Protein AF-A0A5J5EKY0-F1 (afdb_monomer_lite)

Secondary structure (DSSP, 8-state):
-HHHHHHHT-SS--HHHHHHHHHHHHHHHHHHIIIIITT-GGGGGGS-HHHHHHHTHHHHHHHH--GGGT---GGG--

pLDDT: mean 86.71, std 10.74, range [48.22, 96.69]

Sequence (78 aa):
LVDAVVLLEKQCLSHADINAVQTLVFQFSEYYEKQFYKNQWNWLCVCLTTFHQLLHLHEVLSAIGPTYVYWQWPMERL

Structure (mmCIF, N/CA/C/O backbone):
data_AF-A0A5J5EKY0-F1
#
_entry.id   AF-A0A5J5EKY0-F1
#
loop_
_atom_site.group_PDB
_atom_site.id
_atom_site.type_symbol
_atom_site.label_atom_id
_atom_site.label_alt_id
_atom_site.label_comp_id
_atom_site.label_asym_id
_atom_site.label_entity_id
_atom_site.label_seq_id
_atom_site.pdbx_PDB_ins_code
_atom_site.Cartn_x
_atom_site.Cartn_y
_atom_site.Cartn_z
_atom_site.occupancy
_atom_site.B_iso_or_equiv
_atom_site.auth_seq_id
_atom_site.auth_comp_id
_atom_site.auth_asym_id
_atom_site.auth_atom_id
_atom_site.pdbx_PDB_model_num
ATOM 1 N N . LEU A 1 1 ? -2.472 7.353 0.175 1.00 81.56 1 LEU A N 1
ATOM 2 C CA . LEU A 1 1 ? -2.971 6.123 -0.492 1.00 81.56 1 LEU A CA 1
ATOM 3 C C . LEU A 1 1 ? -3.365 6.370 -1.944 1.00 81.56 1 LEU A C 1
ATOM 5 O O . LEU A 1 1 ? -2.850 5.656 -2.787 1.00 81.56 1 LEU A O 1
ATOM 9 N N . VAL A 1 2 ? -4.216 7.357 -2.255 1.00 87.31 2 VAL A N 1
ATOM 10 C CA . VAL A 1 2 ? -4.595 7.667 -3.654 1.00 87.31 2 VAL A CA 1
ATOM 11 C C . VAL A 1 2 ? -3.365 7.885 -4.539 1.00 87.31 2 VAL A C 1
ATOM 13 O O . VAL A 1 2 ? -3.252 7.249 -5.578 1.00 87.31 2 VAL A O 1
ATOM 16 N N . ASP A 1 3 ? -2.387 8.658 -4.068 1.00 90.19 3 ASP A N 1
ATOM 17 C CA . ASP A 1 3 ? -1.146 8.896 -4.819 1.00 90.19 3 ASP A CA 1
ATOM 18 C C . ASP A 1 3 ? -0.340 7.613 -5.068 1.00 90.19 3 ASP A C 1
ATOM 20 O O . ASP A 1 3 ? 0.272 7.462 -6.121 1.00 90.19 3 ASP A O 1
ATOM 24 N N . ALA A 1 4 ? -0.376 6.655 -4.133 1.00 89.38 4 ALA A N 1
ATOM 25 C CA . ALA A 1 4 ? 0.268 5.362 -4.334 1.00 89.38 4 ALA A CA 1
ATOM 26 C C . ALA A 1 4 ? -0.435 4.598 -5.457 1.00 89.38 4 ALA A C 1
ATOM 28 O O . ALA A 1 4 ? 0.239 4.088 -6.337 1.00 89.38 4 ALA A O 1
ATOM 29 N N . VAL A 1 5 ? -1.772 4.579 -5.475 1.00 88.44 5 VAL A N 1
ATOM 30 C CA . VAL A 1 5 ? -2.552 3.925 -6.539 1.00 88.44 5 VAL A CA 1
ATOM 31 C C . VAL A 1 5 ? -2.247 4.535 -7.906 1.00 88.44 5 VAL A C 1
ATOM 33 O O . VAL A 1 5 ? -1.994 3.794 -8.848 1.00 88.44 5 VAL A O 1
ATOM 36 N N . VAL A 1 6 ? -2.157 5.864 -7.998 1.00 90.56 6 VAL A N 1
ATOM 37 C CA . VAL A 1 6 ? -1.782 6.559 -9.242 1.00 90.56 6 VAL A CA 1
ATOM 38 C C . VAL A 1 6 ? -0.389 6.143 -9.729 1.00 90.56 6 VAL A C 1
ATOM 40 O O . VAL A 1 6 ? -0.174 5.978 -10.928 1.00 90.56 6 VAL A O 1
ATOM 43 N N . LEU A 1 7 ? 0.574 5.930 -8.824 1.00 89.88 7 LEU A N 1
ATOM 44 C CA . LEU A 1 7 ? 1.893 5.420 -9.211 1.00 89.88 7 LEU A CA 1
ATOM 45 C C . LEU A 1 7 ? 1.816 3.999 -9.783 1.00 89.88 7 LEU A C 1
ATOM 47 O O . LEU A 1 7 ? 2.522 3.708 -10.745 1.00 89.88 7 LEU A O 1
ATOM 51 N N . LEU A 1 8 ? 0.955 3.138 -9.235 1.00 88.38 8 LEU A N 1
ATOM 52 C CA . LEU A 1 8 ? 0.808 1.739 -9.662 1.00 88.38 8 LEU A CA 1
ATOM 53 C C . LEU A 1 8 ? 0.233 1.584 -11.076 1.00 88.38 8 LEU A C 1
ATOM 55 O O . LEU A 1 8 ? 0.439 0.538 -11.687 1.00 88.38 8 LEU A O 1
ATOM 59 N N . GLU A 1 9 ? -0.453 2.603 -11.599 1.00 87.88 9 GLU A N 1
ATOM 60 C CA . GLU A 1 9 ? -1.001 2.615 -12.963 1.00 87.88 9 GLU A CA 1
ATOM 61 C C . GLU A 1 9 ? 0.076 2.809 -14.045 1.00 87.88 9 GLU A C 1
ATOM 63 O O . GLU A 1 9 ? -0.180 2.600 -15.234 1.00 87.88 9 GLU A O 1
ATOM 68 N N . LYS A 1 10 ? 1.301 3.194 -13.664 1.00 87.94 10 LYS A N 1
ATOM 69 C CA . LYS A 1 10 ? 2.407 3.342 -14.614 1.00 87.94 10 LYS A CA 1
ATOM 70 C C . LYS A 1 10 ? 2.771 1.991 -15.236 1.00 87.94 10 LYS A C 1
ATOM 72 O O . LYS A 1 10 ? 2.983 1.001 -14.541 1.00 87.94 10 LYS A O 1
ATOM 77 N N . GLN A 1 11 ? 2.955 1.979 -16.559 1.00 85.69 11 GLN A N 1
ATOM 78 C CA . GLN A 1 11 ? 3.408 0.782 -17.284 1.00 85.69 11 GLN A CA 1
ATOM 79 C C . GLN A 1 11 ? 4.812 0.324 -16.871 1.00 85.69 11 GLN A C 1
ATOM 81 O O . GLN A 1 11 ? 5.095 -0.873 -16.884 1.00 85.69 11 GLN A O 1
ATOM 86 N N . CYS A 1 12 ? 5.670 1.276 -16.498 1.00 89.00 12 CYS A N 1
ATOM 87 C CA . CYS A 1 12 ? 7.024 1.041 -16.018 1.00 89.00 12 CYS A CA 1
ATOM 88 C C . CYS A 1 12 ? 7.202 1.755 -14.678 1.00 89.00 12 CYS A C 1
ATOM 90 O O . CYS A 1 12 ? 6.942 2.955 -14.576 1.00 89.00 12 CYS A O 1
ATOM 92 N N . LEU A 1 13 ? 7.679 1.024 -13.674 1.00 90.06 13 LEU A N 1
ATOM 93 C CA . LEU A 1 13 ? 7.984 1.560 -12.353 1.00 90.06 13 LEU A CA 1
ATOM 94 C C . LEU A 1 13 ? 9.494 1.665 -12.184 1.00 90.06 13 LEU A C 1
ATOM 96 O O . LEU A 1 13 ? 10.222 0.691 -12.373 1.00 90.06 13 LEU A O 1
ATOM 100 N N . SER A 1 14 ? 9.970 2.850 -11.817 1.00 94.00 14 SER A N 1
ATOM 101 C CA . SER A 1 14 ? 11.346 3.018 -11.358 1.00 94.00 14 SER A CA 1
ATOM 102 C C . SER A 1 14 ? 11.483 2.594 -9.892 1.00 94.00 14 SER A C 1
ATOM 104 O O . SER A 1 14 ? 10.505 2.557 -9.146 1.00 94.00 14 SER A O 1
ATOM 106 N N . HIS A 1 15 ? 12.714 2.354 -9.431 1.00 93.62 15 HIS A N 1
ATOM 107 C CA . HIS A 1 15 ? 12.971 2.124 -8.002 1.00 93.62 15 HIS A CA 1
ATOM 108 C C . HIS A 1 15 ? 12.508 3.303 -7.128 1.00 93.62 15 HIS A C 1
ATOM 110 O O . HIS A 1 15 ? 12.046 3.101 -6.008 1.00 93.62 15 HIS A O 1
ATOM 116 N N . ALA A 1 16 ? 12.586 4.535 -7.643 1.00 95.62 16 ALA A N 1
ATOM 117 C CA . ALA A 1 16 ? 12.082 5.709 -6.940 1.00 95.62 16 ALA A CA 1
ATOM 118 C C . ALA A 1 16 ? 10.551 5.676 -6.793 1.00 95.62 16 ALA A C 1
ATOM 120 O O . ALA A 1 16 ? 10.041 6.022 -5.730 1.00 95.62 16 ALA A O 1
ATOM 121 N N . ASP A 1 17 ? 9.826 5.208 -7.817 1.00 94.50 17 ASP A N 1
ATOM 122 C CA . ASP A 1 17 ? 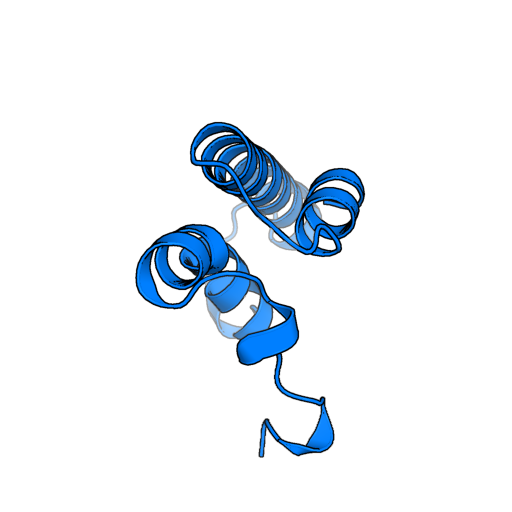8.372 5.024 -7.739 1.00 94.50 17 ASP A CA 1
ATOM 123 C C . ASP A 1 17 ? 8.003 3.960 -6.698 1.00 94.50 17 ASP A C 1
ATOM 125 O O . ASP A 1 17 ? 7.106 4.182 -5.888 1.00 94.50 17 ASP A O 1
ATOM 129 N N . ILE A 1 18 ? 8.724 2.833 -6.670 1.00 94.44 18 ILE A N 1
ATOM 130 C CA . ILE A 1 18 ? 8.498 1.753 -5.696 1.00 94.44 18 ILE A CA 1
ATOM 131 C C . ILE A 1 18 ? 8.725 2.258 -4.263 1.00 94.44 18 ILE A C 1
ATOM 133 O O . ILE A 1 18 ? 7.886 2.038 -3.388 1.00 94.44 18 ILE A O 1
ATOM 137 N N . ASN A 1 19 ? 9.806 3.008 -4.027 1.00 96.12 19 ASN A N 1
ATOM 138 C CA . ASN A 1 19 ? 10.091 3.612 -2.721 1.00 96.12 19 ASN A CA 1
ATOM 139 C C . ASN A 1 19 ? 9.026 4.645 -2.311 1.00 96.12 19 ASN A C 1
ATOM 141 O O . ASN A 1 19 ? 8.658 4.743 -1.135 1.00 96.12 19 ASN A O 1
ATOM 145 N N . ALA A 1 20 ? 8.498 5.409 -3.271 1.00 95.94 20 ALA A N 1
ATOM 146 C CA . ALA A 1 20 ? 7.399 6.335 -3.021 1.00 95.94 20 ALA A CA 1
ATOM 147 C C . ALA A 1 20 ? 6.113 5.584 -2.637 1.00 95.94 20 ALA A C 1
ATOM 149 O O . ALA A 1 20 ? 5.461 5.962 -1.663 1.00 95.94 20 ALA A O 1
ATOM 150 N N . VAL A 1 21 ? 5.786 4.482 -3.325 1.00 94.50 21 VAL A N 1
ATOM 151 C CA . VAL A 1 21 ? 4.659 3.606 -2.962 1.00 94.50 21 VAL A CA 1
ATOM 152 C C . VAL A 1 21 ? 4.827 3.065 -1.544 1.00 94.50 21 VAL A C 1
ATOM 154 O O . VAL A 1 21 ? 3.895 3.186 -0.751 1.00 94.50 21 VAL A O 1
ATOM 157 N N . GLN A 1 22 ? 6.004 2.536 -1.190 1.00 95.69 22 GLN A N 1
ATOM 158 C CA . GLN A 1 22 ? 6.287 2.047 0.164 1.00 95.69 22 GLN A CA 1
ATOM 159 C C . GLN A 1 22 ? 6.011 3.128 1.216 1.00 95.69 22 GLN A C 1
ATOM 161 O O . GLN A 1 22 ? 5.259 2.903 2.164 1.00 95.69 22 GLN A O 1
ATOM 166 N N . THR A 1 23 ? 6.570 4.322 1.011 1.00 96.69 23 THR A N 1
ATOM 167 C CA . THR A 1 23 ? 6.413 5.456 1.931 1.00 96.69 23 THR A CA 1
ATOM 168 C C . THR A 1 23 ? 4.940 5.826 2.111 1.00 96.69 23 THR A C 1
ATOM 170 O O . THR A 1 23 ? 4.458 5.952 3.235 1.00 96.69 23 THR A O 1
ATOM 173 N N . LEU A 1 24 ? 4.196 5.955 1.010 1.00 96.31 24 LEU A N 1
ATOM 174 C CA . LEU A 1 24 ? 2.783 6.340 1.024 1.00 96.31 24 LEU A CA 1
ATOM 175 C C . LEU A 1 24 ? 1.882 5.275 1.662 1.00 96.31 24 LEU A C 1
ATOM 177 O O . LEU A 1 24 ? 0.885 5.615 2.305 1.00 96.31 24 LEU A O 1
ATOM 181 N N . VAL A 1 25 ? 2.204 3.995 1.471 1.00 94.56 25 VAL A N 1
ATOM 182 C CA . VAL A 1 25 ? 1.473 2.883 2.086 1.00 94.56 25 VAL A CA 1
ATOM 183 C C . VAL A 1 25 ? 1.750 2.818 3.585 1.00 94.56 25 VAL A C 1
ATOM 185 O O . VAL A 1 25 ? 0.807 2.657 4.354 1.00 94.56 25 VAL A O 1
ATOM 188 N N . PHE A 1 26 ? 2.996 3.004 4.023 1.00 95.25 26 PHE A N 1
ATOM 189 C CA . PHE A 1 26 ? 3.336 3.004 5.449 1.00 95.25 26 PHE A CA 1
ATOM 190 C C . PHE A 1 26 ? 2.696 4.184 6.180 1.00 95.25 26 PHE A C 1
ATOM 192 O O . PHE A 1 26 ? 2.048 3.980 7.203 1.00 95.25 26 PHE A O 1
ATOM 199 N N . GLN A 1 27 ? 2.745 5.388 5.604 1.00 95.88 27 GLN A N 1
ATOM 200 C CA . GLN A 1 27 ? 2.026 6.551 6.141 1.00 95.88 27 GLN A CA 1
ATOM 201 C C . GLN A 1 27 ? 0.518 6.297 6.249 1.00 95.88 27 GLN A C 1
ATOM 203 O O . GLN A 1 27 ? -0.122 6.679 7.231 1.00 95.88 27 GLN A O 1
ATOM 208 N N . PHE A 1 28 ? -0.069 5.636 5.246 1.00 94.44 28 PHE A N 1
ATOM 209 C CA . PHE A 1 28 ? -1.471 5.241 5.311 1.00 94.44 28 PHE A CA 1
ATOM 210 C C . PHE A 1 28 ? -1.725 4.199 6.406 1.00 94.44 28 PHE A C 1
ATOM 212 O O . PHE A 1 28 ? -2.723 4.318 7.110 1.00 94.44 28 PHE A O 1
ATOM 219 N N . SER A 1 29 ? -0.838 3.218 6.581 1.00 92.94 29 SER A N 1
ATOM 220 C CA . SER A 1 29 ? -0.946 2.211 7.639 1.00 92.94 29 SER A CA 1
ATOM 221 C C . SER A 1 29 ? -0.921 2.846 9.027 1.00 92.94 29 SER A C 1
ATOM 223 O O . SER A 1 29 ? -1.792 2.551 9.838 1.00 92.94 29 SER A O 1
ATOM 225 N N . GLU A 1 30 ? 0.009 3.769 9.283 1.00 93.69 30 GLU A N 1
ATOM 226 C CA . GLU A 1 30 ? 0.085 4.504 10.553 1.00 93.69 30 GLU A CA 1
ATOM 227 C C . GLU A 1 30 ? -1.189 5.317 10.814 1.00 93.69 30 GLU A C 1
ATOM 229 O O . GLU A 1 30 ? -1.739 5.313 11.918 1.00 93.69 30 GLU A O 1
ATOM 234 N N . TYR A 1 31 ? -1.698 6.002 9.785 1.00 94.12 31 TYR A N 1
ATOM 235 C CA . TYR A 1 31 ? -2.975 6.704 9.869 1.00 94.12 31 TYR A CA 1
ATOM 236 C C . TYR A 1 31 ? -4.122 5.736 10.182 1.00 94.12 31 TYR A C 1
ATOM 238 O O . TYR A 1 31 ? -4.933 6.005 11.069 1.00 94.12 31 TYR A O 1
ATOM 246 N N . TYR A 1 32 ? -4.189 4.610 9.476 1.00 91.00 32 TYR A N 1
ATOM 247 C CA . TYR A 1 32 ? -5.259 3.631 9.601 1.00 91.00 32 TYR A CA 1
ATOM 248 C C . TYR A 1 32 ? -5.271 2.982 10.993 1.00 91.00 32 TYR A C 1
ATOM 250 O O . TYR A 1 32 ? -6.312 2.940 11.652 1.00 91.00 32 TYR A O 1
ATOM 258 N N . GLU A 1 33 ? -4.106 2.571 11.492 1.00 90.81 33 GLU A N 1
ATOM 259 C CA . GLU A 1 33 ? -3.937 2.034 12.842 1.00 90.81 33 GLU A CA 1
ATOM 260 C C . GLU A 1 33 ? -4.371 3.054 13.905 1.00 90.81 33 GLU A C 1
ATOM 262 O O . GLU A 1 33 ? -5.176 2.744 14.790 1.00 90.81 33 GLU A O 1
ATOM 267 N N . LYS A 1 34 ? -3.932 4.310 13.769 1.00 93.38 34 LYS A N 1
ATOM 268 C CA . LYS A 1 34 ? -4.267 5.374 14.719 1.00 93.38 34 LYS A CA 1
ATOM 269 C C . LYS A 1 34 ? -5.753 5.728 14.719 1.00 93.38 34 L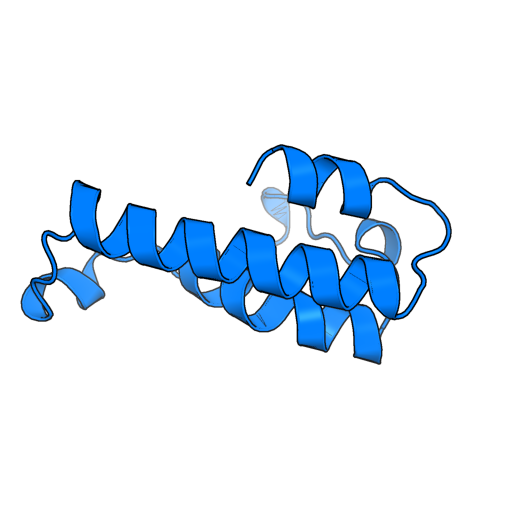YS A C 1
ATOM 271 O O . LYS A 1 34 ? -6.323 5.931 15.790 1.00 93.38 34 LYS A O 1
ATOM 276 N N . GLN A 1 35 ? -6.381 5.845 13.549 1.00 93.19 35 GLN A N 1
ATOM 277 C CA . GLN A 1 35 ? -7.764 6.325 13.446 1.00 93.19 35 GLN A CA 1
ATOM 278 C C . GLN A 1 35 ? -8.802 5.230 13.690 1.00 93.19 35 GLN A C 1
ATOM 280 O O . GLN A 1 35 ? -9.799 5.480 14.368 1.00 93.19 35 GLN A O 1
ATOM 285 N N . PHE A 1 36 ? -8.581 4.026 13.159 1.00 88.81 36 PHE A N 1
ATOM 286 C CA . PHE A 1 36 ? -9.582 2.958 13.196 1.00 88.81 36 PHE A CA 1
ATOM 287 C C . PHE A 1 36 ? -9.335 1.980 14.341 1.00 88.81 36 PHE A C 1
ATOM 289 O O . PHE A 1 36 ? -10.276 1.618 15.043 1.00 88.81 36 PHE A O 1
ATOM 296 N N . TYR A 1 37 ? -8.074 1.608 14.575 1.00 88.56 37 TYR A N 1
ATOM 297 C CA . TYR A 1 37 ? -7.708 0.657 15.630 1.00 88.56 37 TYR A CA 1
ATOM 298 C C . TYR A 1 37 ? -7.350 1.361 16.933 1.00 88.56 37 TYR A C 1
ATOM 300 O O . TYR A 1 37 ? -7.274 0.705 17.965 1.00 88.56 37 TYR A O 1
ATOM 308 N N . LYS A 1 38 ? -7.149 2.687 16.925 1.00 90.81 38 LYS A N 1
ATOM 309 C CA . LYS A 1 38 ? -6.756 3.483 18.102 1.00 90.81 38 LYS A CA 1
ATOM 310 C C . LYS A 1 38 ? -5.538 2.889 18.820 1.00 90.81 38 LYS A C 1
ATOM 312 O O . LYS A 1 38 ? -5.460 2.928 20.052 1.00 90.81 38 LYS A O 1
ATOM 317 N N . ASN A 1 39 ? -4.627 2.295 18.044 1.00 88.94 39 ASN A N 1
ATOM 318 C CA . ASN A 1 39 ? -3.460 1.548 18.520 1.00 88.94 39 ASN A CA 1
ATOM 319 C C . ASN A 1 39 ? -3.813 0.429 19.529 1.00 88.94 39 ASN A C 1
ATOM 321 O O . ASN A 1 39 ? -3.026 0.097 20.416 1.00 88.94 39 ASN A O 1
ATOM 325 N N . GLN A 1 40 ? -5.023 -0.135 19.437 1.00 91.00 40 GLN A N 1
ATOM 326 C CA . GLN A 1 40 ? -5.490 -1.240 20.270 1.00 91.00 40 GLN A CA 1
ATOM 327 C C . GLN A 1 40 ? -5.136 -2.568 19.606 1.00 91.00 40 GLN A C 1
ATOM 329 O O . GLN A 1 40 ? -5.856 -3.069 18.745 1.00 91.00 40 GLN A O 1
ATOM 334 N N . TRP A 1 41 ? -4.052 -3.183 20.068 1.00 86.38 41 TRP A N 1
ATOM 335 C CA . TRP A 1 41 ? -3.564 -4.469 19.560 1.00 86.38 41 TRP A CA 1
ATOM 336 C C . TRP A 1 41 ? -4.611 -5.588 19.589 1.00 86.38 41 TRP A C 1
ATOM 338 O O . TRP A 1 41 ? -4.643 -6.432 18.698 1.00 86.38 41 TRP A O 1
ATOM 348 N N . ASN A 1 42 ? -5.529 -5.559 20.558 1.00 89.94 42 ASN A N 1
ATOM 349 C CA . ASN A 1 42 ? -6.611 -6.541 20.673 1.00 89.94 42 ASN A CA 1
ATOM 350 C C . ASN A 1 42 ? -7.555 -6.555 19.457 1.00 89.94 42 ASN A C 1
ATOM 352 O O . ASN A 1 42 ? -8.299 -7.511 19.275 1.00 89.94 42 ASN A O 1
ATOM 356 N N . TRP A 1 43 ? -7.540 -5.501 18.638 1.00 87.25 43 TRP A N 1
ATOM 357 C CA . TRP A 1 43 ? -8.376 -5.367 17.448 1.00 87.25 43 TRP A CA 1
ATOM 358 C C . TRP A 1 43 ? -7.672 -5.879 16.191 1.00 87.25 43 TRP A C 1
ATOM 360 O O . TRP A 1 43 ? -8.272 -5.916 15.124 1.00 87.25 43 TRP A O 1
ATOM 370 N N . LEU A 1 44 ? -6.420 -6.331 16.288 1.00 82.19 44 LEU A N 1
ATOM 371 C CA . LEU A 1 44 ? -5.696 -6.867 15.138 1.00 82.19 44 LEU A CA 1
ATOM 372 C C . LEU A 1 44 ? -6.430 -8.057 14.496 1.00 82.19 44 LEU A C 1
ATOM 374 O O . LEU A 1 44 ? -6.376 -8.223 13.283 1.00 82.19 44 LEU A O 1
ATOM 378 N N . CYS A 1 45 ? -7.178 -8.838 15.283 1.00 86.12 45 CYS A N 1
ATOM 379 C CA . CYS A 1 45 ? -7.980 -9.960 14.790 1.00 86.12 45 CYS A CA 1
ATOM 380 C C . CYS A 1 45 ? -9.119 -9.554 13.841 1.00 86.12 45 CYS A C 1
ATOM 382 O O . CYS A 1 45 ? -9.588 -10.393 13.076 1.00 86.12 45 CYS A O 1
ATOM 384 N N . VAL A 1 46 ? -9.555 -8.290 13.871 1.00 86.75 46 VAL A N 1
ATOM 385 C CA . VAL A 1 46 ? -10.552 -7.753 12.932 1.00 86.75 46 VAL A CA 1
ATOM 386 C C . VAL A 1 46 ? -9.910 -6.979 11.777 1.00 86.75 46 VAL A C 1
ATOM 388 O O . VAL A 1 46 ? -10.622 -6.463 10.917 1.00 86.75 46 VAL A O 1
ATOM 391 N N . CYS A 1 47 ? -8.574 -6.914 11.723 1.00 85.81 47 CYS A N 1
ATOM 392 C CA . CYS A 1 47 ? -7.860 -6.318 10.603 1.00 85.81 47 CYS A CA 1
ATOM 393 C C . CYS A 1 47 ? -7.973 -7.205 9.368 1.00 85.81 47 CYS A C 1
ATOM 395 O O . CYS A 1 47 ? -7.570 -8.369 9.376 1.00 85.81 47 CYS A O 1
ATOM 397 N N . LEU A 1 48 ? -8.523 -6.644 8.289 1.00 85.88 48 LEU A N 1
ATOM 398 C CA . LEU A 1 48 ? -8.619 -7.364 7.028 1.00 85.88 48 LEU A CA 1
ATOM 399 C C . LEU A 1 48 ? -7.213 -7.688 6.525 1.00 85.88 48 LEU A C 1
ATOM 401 O O . LEU A 1 48 ? -6.359 -6.806 6.417 1.00 85.88 48 LEU A O 1
ATOM 405 N N . THR A 1 49 ? -6.996 -8.943 6.138 1.00 85.19 49 THR A N 1
ATOM 406 C CA . THR A 1 49 ? -5.720 -9.423 5.589 1.00 85.19 49 THR A CA 1
ATOM 407 C C . THR A 1 49 ? -5.260 -8.594 4.388 1.00 85.19 49 THR A C 1
ATOM 409 O O . THR A 1 49 ? -4.063 -8.429 4.174 1.00 85.19 49 THR A O 1
ATOM 412 N N . THR A 1 50 ? -6.195 -7.993 3.649 1.00 85.69 50 THR A N 1
ATOM 413 C CA . THR A 1 50 ? -5.907 -7.070 2.545 1.00 85.69 50 THR A CA 1
ATOM 414 C C . THR A 1 50 ? -5.106 -5.840 2.978 1.00 85.69 50 THR A C 1
ATOM 416 O O . THR A 1 50 ? -4.249 -5.394 2.221 1.00 85.69 50 THR A O 1
ATOM 419 N N . PHE A 1 51 ? -5.306 -5.309 4.190 1.00 86.50 51 PHE A N 1
ATOM 420 C CA . PHE A 1 51 ? -4.486 -4.205 4.704 1.00 86.50 51 PHE A CA 1
ATOM 421 C C . PHE A 1 51 ? -3.055 -4.648 4.996 1.00 86.50 51 PHE A C 1
ATOM 423 O O . PHE A 1 51 ? -2.117 -3.918 4.692 1.00 86.50 51 PHE A O 1
ATOM 430 N N . HIS A 1 52 ? -2.872 -5.861 5.522 1.00 85.69 52 HIS A N 1
ATOM 431 C CA . HIS A 1 52 ? -1.539 -6.425 5.713 1.00 85.69 52 HIS A CA 1
ATOM 432 C C . HIS A 1 52 ? -0.835 -6.672 4.372 1.00 85.69 52 HIS A C 1
ATOM 434 O O . HIS A 1 52 ? 0.338 -6.348 4.223 1.00 85.69 52 HIS A O 1
ATOM 440 N N . GLN A 1 53 ? -1.559 -7.172 3.367 1.00 87.81 53 GLN A N 1
ATOM 441 C CA . GLN A 1 53 ? -1.025 -7.367 2.015 1.00 87.81 53 GLN A CA 1
ATOM 442 C C . GLN A 1 53 ? -0.528 -6.060 1.384 1.00 87.81 53 GLN A C 1
ATOM 444 O O . GLN A 1 53 ? 0.478 -6.082 0.678 1.00 87.81 53 GLN A O 1
ATOM 449 N N . LEU A 1 54 ? -1.173 -4.918 1.663 1.00 89.19 54 LEU A N 1
ATOM 450 C CA . LEU A 1 54 ? -0.691 -3.620 1.180 1.00 89.19 54 LEU A CA 1
ATOM 451 C C . LEU A 1 54 ? 0.731 -3.317 1.671 1.00 89.19 54 LEU A C 1
ATOM 453 O O . LEU A 1 54 ? 1.519 -2.779 0.900 1.00 89.19 54 LEU A O 1
ATOM 457 N N . LEU A 1 55 ? 1.092 -3.694 2.903 1.00 91.75 55 LEU A N 1
ATOM 458 C CA . LEU A 1 55 ? 2.433 -3.442 3.449 1.00 91.75 55 LEU A CA 1
ATOM 459 C C . LEU A 1 55 ? 3.531 -4.128 2.631 1.00 91.75 55 LEU A C 1
ATOM 461 O O . LEU A 1 55 ? 4.600 -3.554 2.434 1.00 91.75 55 LEU A O 1
ATOM 465 N N . HIS A 1 56 ? 3.234 -5.304 2.083 1.00 90.69 56 HIS A N 1
ATOM 466 C CA . HIS A 1 56 ? 4.156 -6.085 1.253 1.00 90.69 56 HIS A CA 1
ATOM 467 C C . HIS A 1 56 ? 4.147 -5.672 -0.220 1.00 90.69 56 HIS A C 1
ATOM 469 O O . HIS A 1 56 ? 4.920 -6.196 -1.016 1.00 90.69 56 HIS A O 1
ATOM 475 N N . LEU A 1 57 ? 3.302 -4.712 -0.613 1.00 90.81 57 LEU A N 1
ATOM 476 C CA . LEU A 1 57 ? 3.140 -4.321 -2.013 1.00 90.81 57 LEU A CA 1
ATOM 477 C C . LEU A 1 57 ? 4.464 -3.896 -2.660 1.00 90.81 57 LEU A C 1
ATOM 479 O O . LEU A 1 57 ? 4.732 -4.266 -3.796 1.00 90.81 57 LEU A O 1
ATOM 483 N N . HIS A 1 58 ? 5.299 -3.149 -1.939 1.00 92.31 58 HIS A N 1
ATOM 484 C CA . HIS A 1 58 ? 6.592 -2.683 -2.441 1.00 92.31 58 HIS A CA 1
ATOM 485 C C . HIS A 1 58 ? 7.580 -3.829 -2.728 1.00 92.31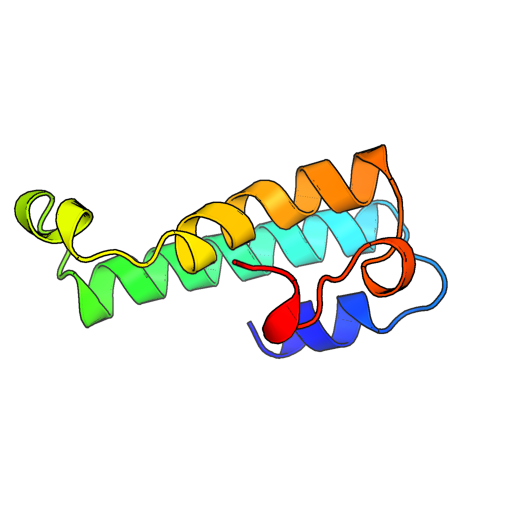 58 HIS A C 1
ATOM 487 O O . HIS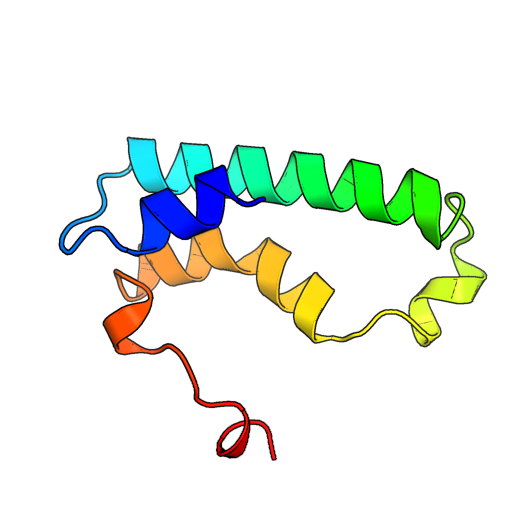 A 1 58 ? 8.310 -3.775 -3.718 1.00 92.31 58 HIS A O 1
ATOM 493 N N . GLU A 1 59 ? 7.568 -4.886 -1.912 1.00 92.75 59 GLU A N 1
ATOM 494 C CA . GLU A 1 59 ? 8.391 -6.083 -2.119 1.00 92.75 59 GLU A CA 1
ATOM 495 C C . GLU A 1 59 ? 7.956 -6.813 -3.388 1.00 92.75 59 GLU A C 1
ATOM 497 O O . GLU A 1 59 ? 8.782 -7.169 -4.227 1.00 92.75 59 GLU A O 1
ATOM 502 N N . VAL A 1 60 ? 6.641 -6.960 -3.569 1.00 90.88 60 VAL A N 1
ATOM 503 C CA . VAL A 1 60 ? 6.061 -7.606 -4.749 1.00 90.88 60 VAL A CA 1
ATOM 504 C C . VAL A 1 60 ? 6.354 -6.794 -6.013 1.00 90.88 60 VAL A C 1
ATOM 506 O O . VAL A 1 60 ? 6.792 -7.362 -7.009 1.00 90.88 60 VAL A O 1
ATOM 509 N N . LEU A 1 61 ? 6.218 -5.465 -5.965 1.00 91.38 61 LEU A N 1
ATOM 510 C CA . LEU A 1 61 ? 6.570 -4.591 -7.088 1.00 91.38 61 LEU A CA 1
ATOM 511 C C . LEU A 1 61 ? 8.032 -4.745 -7.520 1.00 91.38 61 LEU A C 1
ATOM 513 O O . LEU A 1 61 ? 8.334 -4.744 -8.711 1.00 91.38 61 LEU A O 1
ATOM 517 N N . SER A 1 62 ? 8.933 -4.880 -6.546 1.00 91.81 62 SER A N 1
ATOM 518 C CA . SER A 1 62 ? 10.360 -5.090 -6.791 1.00 91.81 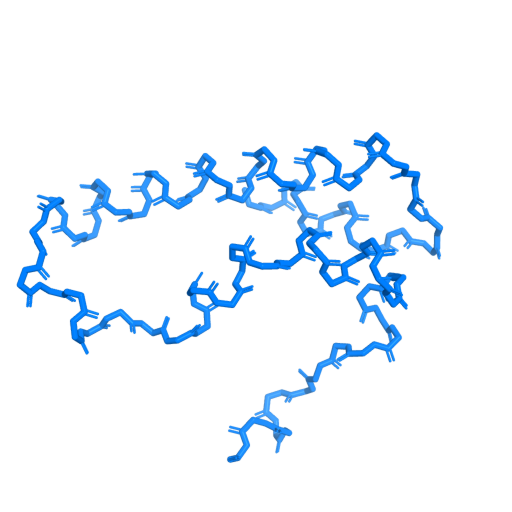62 SER A CA 1
ATOM 519 C C . SER A 1 62 ? 10.645 -6.477 -7.379 1.00 91.81 62 SER A C 1
ATOM 521 O O . SER A 1 62 ? 11.478 -6.617 -8.272 1.00 91.81 62 SER A O 1
ATOM 523 N N . ALA A 1 63 ? 9.932 -7.504 -6.908 1.00 90.56 63 ALA A N 1
ATOM 524 C CA . ALA A 1 63 ? 10.172 -8.890 -7.293 1.00 90.56 63 ALA A CA 1
ATOM 525 C C . ALA A 1 63 ? 9.569 -9.271 -8.655 1.00 90.56 63 ALA A C 1
ATOM 527 O O . ALA A 1 63 ? 10.217 -9.968 -9.434 1.00 90.56 63 ALA A O 1
ATOM 528 N N . ILE A 1 64 ? 8.329 -8.857 -8.932 1.00 88.62 64 ILE A N 1
ATOM 529 C CA . ILE A 1 64 ? 7.557 -9.327 -10.098 1.00 88.62 64 ILE A CA 1
ATOM 530 C C . ILE A 1 64 ? 7.058 -8.203 -11.015 1.00 88.62 64 ILE A C 1
ATOM 532 O O . ILE A 1 64 ? 6.453 -8.483 -12.049 1.00 88.62 64 ILE A O 1
ATOM 536 N 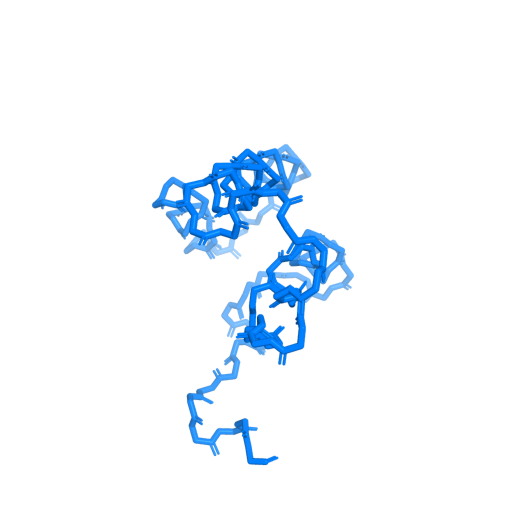N . GLY A 1 65 ? 7.365 -6.943 -10.697 1.00 87.81 65 GLY A N 1
ATOM 537 C CA . GLY A 1 65 ? 7.088 -5.798 -11.561 1.00 87.81 65 GLY A CA 1
ATOM 538 C C . GLY A 1 65 ? 5.752 -5.108 -11.267 1.00 87.81 65 GLY A C 1
ATOM 539 O O . GLY A 1 65 ? 5.265 -5.162 -10.145 1.00 87.81 65 GLY A O 1
ATOM 540 N N . PRO A 1 66 ? 5.165 -4.381 -12.232 1.00 86.62 66 PRO A N 1
ATOM 541 C CA . PRO A 1 66 ? 3.961 -3.586 -12.002 1.00 86.62 66 PRO A CA 1
ATOM 542 C C . PRO A 1 66 ? 2.721 -4.410 -11.653 1.00 86.62 66 PRO A C 1
ATOM 544 O O . PRO A 1 66 ? 2.532 -5.530 -12.123 1.00 86.62 66 PRO A O 1
ATOM 547 N N . THR A 1 67 ? 1.817 -3.798 -10.892 1.00 85.50 67 THR A N 1
ATOM 548 C CA . THR A 1 67 ? 0.600 -4.456 -10.395 1.00 85.50 67 THR A CA 1
ATOM 549 C C . THR A 1 67 ? -0.268 -5.085 -11.471 1.00 85.50 67 THR A C 1
ATOM 551 O O . THR A 1 67 ? -0.759 -6.182 -11.246 1.00 85.50 67 THR A O 1
ATOM 554 N N . TYR A 1 68 ? -0.432 -4.473 -12.647 1.00 83.12 68 TYR A N 1
ATOM 555 C CA . TYR A 1 68 ? -1.276 -5.038 -13.711 1.00 83.12 68 TYR A CA 1
ATOM 556 C C . TYR A 1 68 ? -0.839 -6.441 -14.177 1.00 83.12 68 TYR A C 1
ATOM 558 O O . TYR A 1 68 ? -1.622 -7.137 -14.816 1.00 83.12 68 TYR A O 1
ATOM 566 N N . VAL A 1 69 ? 0.393 -6.859 -13.867 1.00 80.88 69 VAL A N 1
ATOM 567 C CA . VAL A 1 69 ? 0.927 -8.188 -14.195 1.00 80.88 69 VAL A CA 1
ATOM 568 C C . VAL A 1 69 ? 0.341 -9.280 -13.293 1.00 80.88 69 VAL A C 1
ATOM 570 O O . VAL A 1 69 ? 0.196 -10.418 -13.729 1.00 80.88 69 VAL A O 1
ATOM 573 N N . TYR A 1 70 ? 0.005 -8.951 -12.043 1.00 80.25 70 TYR A N 1
ATOM 574 C CA . TYR A 1 70 ? -0.368 -9.929 -11.012 1.00 80.25 70 TYR A CA 1
ATOM 575 C C . TYR A 1 70 ? -1.580 -9.519 -10.168 1.00 80.25 70 TYR A C 1
ATOM 577 O O . TYR A 1 70 ? -1.937 -10.224 -9.223 1.00 80.25 70 TYR A O 1
ATOM 585 N N . TRP A 1 71 ? -2.190 -8.364 -10.443 1.00 76.44 71 TRP A N 1
ATOM 586 C CA . TRP A 1 71 ? -3.296 -7.859 -9.646 1.00 76.44 71 TRP A CA 1
ATOM 587 C C . TRP A 1 71 ? -4.485 -8.791 -9.783 1.00 76.44 71 TRP A C 1
ATOM 589 O O . TRP A 1 71 ? -5.088 -8.911 -10.848 1.00 76.44 71 TRP A O 1
ATOM 599 N N . GLN A 1 72 ? -4.824 -9.423 -8.668 1.00 66.94 72 GLN A N 1
ATOM 600 C CA . GLN A 1 72 ? -5.903 -10.381 -8.637 1.00 66.94 72 GLN A CA 1
ATOM 601 C C . GLN A 1 72 ? -7.259 -9.683 -8.569 1.00 66.94 72 GLN A C 1
ATOM 603 O O . GLN A 1 72 ? -7.491 -8.792 -7.735 1.00 66.94 72 GLN A O 1
ATOM 608 N N . TRP A 1 73 ? -8.183 -10.115 -9.425 1.00 57.88 73 TRP A N 1
ATOM 609 C CA . TRP A 1 73 ? -9.572 -9.672 -9.355 1.00 57.88 73 TRP A CA 1
ATOM 610 C C . TRP A 1 73 ? -10.189 -10.091 -8.013 1.00 57.88 73 TRP A C 1
ATOM 612 O O . TRP A 1 73 ? -9.787 -11.100 -7.436 1.00 57.88 73 TRP A O 1
ATOM 622 N N . PRO A 1 74 ? -11.205 -9.377 -7.495 1.00 48.22 74 PRO A N 1
ATOM 623 C CA . PRO A 1 74 ? -11.896 -9.788 -6.270 1.00 48.22 74 PRO A CA 1
ATOM 624 C C . PRO A 1 74 ? -12.391 -11.247 -6.291 1.00 48.22 74 PRO A C 1
ATOM 626 O O . PRO A 1 74 ? -12.420 -11.886 -5.248 1.00 48.22 74 PRO A O 1
ATOM 629 N N . MET A 1 75 ? -12.716 -11.780 -7.475 1.00 49.97 75 MET A N 1
ATOM 630 C CA . MET A 1 75 ? -13.134 -13.175 -7.691 1.00 49.97 75 MET A CA 1
ATOM 631 C C . MET A 1 75 ? -12.004 -14.208 -7.524 1.00 49.97 75 MET A C 1
ATOM 633 O O . MET A 1 75 ? -12.284 -15.393 -7.392 1.00 49.97 75 MET A O 1
ATOM 637 N N . GLU A 1 76 ? -10.742 -13.781 -7.547 1.00 57.72 76 GLU A N 1
ATOM 638 C CA . GLU A 1 76 ? -9.556 -14.644 -7.438 1.00 57.72 76 GLU A CA 1
ATOM 639 C C . GLU A 1 76 ? -9.050 -14.775 -5.992 1.00 57.72 76 GLU A C 1
ATOM 641 O O . GLU A 1 76 ? -8.131 -15.544 -5.728 1.00 57.72 76 GLU A O 1
ATOM 646 N N . ARG A 1 77 ? -9.659 -14.050 -5.043 1.00 59.94 77 ARG A N 1
ATOM 647 C CA . ARG A 1 77 ? -9.361 -14.118 -3.601 1.00 59.94 77 ARG A CA 1
ATOM 648 C C . ARG A 1 77 ? -10.300 -15.086 -2.863 1.00 59.94 77 ARG A C 1
ATOM 650 O O . ARG A 1 77 ? -10.825 -14.726 -1.808 1.00 59.94 77 ARG A O 1
ATOM 657 N N . LEU A 1 78 ? -10.571 -16.246 -3.469 1.00 48.72 78 LEU A N 1
ATOM 658 C CA . LEU A 1 78 ? -11.360 -17.334 -2.871 1.00 48.72 78 LEU A CA 1
ATOM 659 C C . LEU A 1 78 ? -10.568 -18.068 -1.785 1.00 48.72 78 LEU A C 1
ATOM 661 O O . LEU A 1 78 ? -9.382 -18.378 -2.034 1.00 48.72 78 LEU A O 1
#

Organism: NCBI:txid1250544

Foldseek 3Di:
DVVLVVLLPDPAHDLVNLVVNLVVLVVVVVVCCCPPVVVPPVCVVVDDVVSVVSNCVSVCCVVPNGCVVPPDDPVRPD

Radius of gyration: 13.58 Å; chains: 1; bounding box: 26×26×38 Å